Protein 7CQ0 (pdb70)

Sequence (140 aa):
PGILGTWYNQLGSVMVVTRAANGGFVGTYESAVGNAEKRYVMTGRYDSAPADGTGTAVGWTVAYRNAHRNAHSVATWSGQYVGGSQERIVTQWLLSYGTTPADQWKSTFLGHDEFTRVKPSAADVEKARQLGVTSANPPA

Radius of gyration: 15.43 Å; Cα contacts (8 Å, |Δi|>4): 301; chains: 1; bounding box: 32×38×44 Å

Nearest PDB structures (foldseek):
  7cq0-assembly1_A  TM=1.007E+00  e=2.704E-24  Streptomyces sp. H036
  7cpz-assembly1_A  TM=9.494E-01  e=1.691E-18  Streptomyces sp. H036
  8xg4-assembly2_B  TM=9.698E-01  e=9.059E-16  Streptomyces avidinii
  4cph-assembly1_D  TM=9.643E-01  e=4.773E-15  Streptomyces avidinii
  1rxk-assembly1_A-2  TM=9.545E-01  e=5.027E-15  Streptomyces avidinii

Foldseek 3Di:
DPVAAWKDFQQAKIWHWHDDDPFKTWGWIAPHPDDPQRIWIKIWGWDPDDDPPDFIWIKMKTQRDDPHDHLQKMKMWTFTWDDDPWTKTWTKMKIAHDDDPVCRVVGIDIFITMIGPDHDDPVSNVVVCVVHDGDDDRDD

Secondary structure (DSSP, 8-state):
-TT-EEEE-SSS-EEEEEEEETTEEEEEEESSSS-TTSEEEEEEEE-SSPPTTS-EEEEEEEEEE-SS-EEEEEEEEEEEEE-SSS-EEEEEEEEEE---GGGGGGSEEEEEEEEESSPPPHHHHHHHHHH---S-----

B-factor: mean 30.64, std 12.81, range [12.73, 86.81]

Structure (mmCIF, N/CA/C/O backbone):
data_7CQ0
#
_entry.id   7CQ0
#
_cell.length_a   58.442
_cell.length_b   58.442
_cell.length_c   78.492
_cell.angle_alpha   90.000
_cell.angle_beta   90.000
_cell.angle_gamma   90.000
#
_symmetry.space_group_name_H-M   'P 42 21 2'
#
loop_
_entity.id
_entity.type
_entity.pdbx_description
1 polymer 'Mature Streptoavidin-C1'
2 water water
#
loop_
_atom_site.group_PDB
_atom_site.id
_atom_site.type_symbol
_atom_site.label_atom_id
_atom_site.label_alt_id
_atom_site.label_comp_id
_atom_site.label_asym_id
_atom_site.label_entity_id
_atom_site.label_seq_id
_atom_site.pdbx_PDB_ins_code
_atom_site.Cartn_x
_atom_site.Cartn_y
_atom_site.Cartn_z
_atom_site.occupancy
_atom_site.B_iso_or_equiv
_atom_site.auth_seq_id
_atom_site.auth_comp_id
_atom_site.auth_asym_id
_atom_site.auth_atom_id
_atom_site.pdbx_PDB_model_num
ATOM 1 N N . PRO A 1 48 ? 21.31810 -3.15284 11.49651 1.000 53.97363 48 PRO A N 1
ATOM 2 C CA . PRO A 1 48 ? 21.87035 -4.38529 10.92552 1.000 50.91788 48 PRO A CA 1
ATOM 3 C C . PRO A 1 48 ? 23.07665 -4.12605 10.02792 1.000 52.21018 48 PRO A C 1
ATOM 4 O O . PRO A 1 48 ? 23.01078 -3.31496 9.10213 1.000 38.34030 48 PRO A O 1
ATOM 8 N N . GLY A 1 49 ? 24.17122 -4.83776 10.30625 1.000 47.56068 49 GLY A N 1
ATOM 9 C CA . GLY A 1 49 ? 25.44525 -4.52599 9.68803 1.000 35.47969 49 GLY A CA 1
ATOM 10 C C . GLY A 1 49 ? 25.56585 -4.90111 8.22869 1.000 31.57599 49 GLY A C 1
ATOM 11 O O . GLY A 1 49 ? 26.42931 -4.35425 7.53665 1.000 30.80935 49 GLY A O 1
ATOM 12 N N . ILE A 1 50 ? 24.72028 -5.80887 7.73457 1.000 29.78263 50 ILE A N 1
ATOM 13 C CA . ILE A 1 50 ? 24.883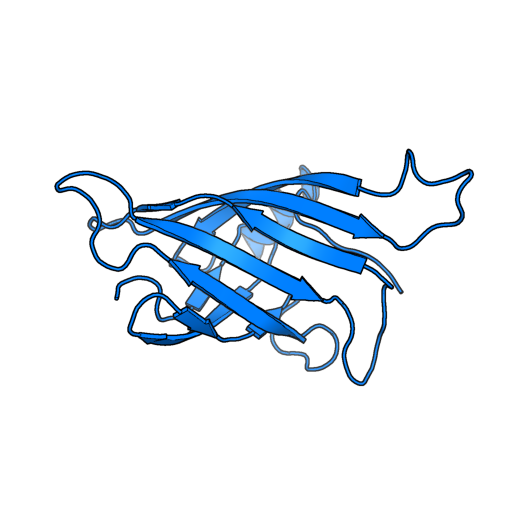60 -6.29520 6.36819 1.000 29.10609 50 ILE A CA 1
ATOM 14 C C . ILE A 1 50 ? 24.44630 -5.29224 5.31567 1.000 25.58041 50 ILE A C 1
ATOM 15 O O . ILE A 1 50 ? 24.68889 -5.52040 4.12411 1.000 18.44589 50 ILE A O 1
ATOM 20 N N . LEU A 1 51 ? 23.80067 -4.19933 5.71559 1.000 25.16505 51 LEU A N 1
ATOM 21 C CA . LEU A 1 51 ? 23.39885 -3.18082 4.75641 1.000 24.32309 51 LEU A CA 1
ATOM 22 C C . LEU A 1 51 ? 24.62122 -2.60879 4.04729 1.000 20.91083 51 LEU A C 1
ATOM 23 O O . LEU A 1 51 ? 25.71502 -2.52904 4.61564 1.000 22.67323 51 LEU A O 1
ATOM 28 N N . GLY A 1 52 ? 24.43437 -2.22182 2.79083 1.000 18.87281 52 GLY A N 1
ATOM 29 C CA . GLY A 1 52 ? 25.50711 -1.59787 2.04532 1.000 25.31475 52 GLY A CA 1
ATOM 30 C C . GLY A 1 52 ? 26.01330 -2.42116 0.88003 1.000 24.99468 52 GLY A C 1
ATOM 31 O O . GLY A 1 52 ? 25.33040 -3.33513 0.41176 1.000 26.29484 52 GLY A O 1
ATOM 32 N N . THR A 1 53 ? 27.21717 -2.10259 0.40986 1.000 26.48581 53 THR A N 1
ATOM 33 C CA . THR A 1 53 ? 27.79774 -2.70447 -0.78210 1.000 28.42019 53 THR A CA 1
ATOM 34 C C . THR A 1 53 ? 28.96512 -3.60953 -0.40733 1.000 24.86877 53 THR A C 1
ATOM 35 O O . THR A 1 53 ? 29.78758 -3.26036 0.44483 1.000 24.06420 53 THR A O 1
ATOM 39 N N . TRP A 1 54 ? 29.03047 -4.77367 -1.05470 1.000 27.07328 54 TRP A N 1
ATOM 40 C CA . TRP A 1 54 ? 30.03399 -5.78939 -0.77765 1.000 25.38577 54 TRP A CA 1
ATOM 41 C C . TRP A 1 54 ? 30.70642 -6.21658 -2.07493 1.000 27.74427 54 TRP A C 1
ATOM 42 O O . TRP A 1 54 ? 30.03976 -6.39249 -3.09978 1.000 24.68376 54 TRP A O 1
ATOM 53 N N . TYR A 1 55 ? 32.02432 -6.40016 -2.02185 1.000 18.04096 55 TYR A N 1
ATOM 54 C CA . TYR A 1 55 ? 32.81390 -6.79747 -3.17888 1.000 24.84592 55 TYR A CA 1
ATOM 55 C C . TYR A 1 55 ? 33.55939 -8.09571 -2.88988 1.000 26.42545 55 TYR A C 1
ATOM 56 O O . TYR A 1 55 ? 33.96423 -8.35574 -1.75226 1.000 20.27556 55 TYR A O 1
ATOM 65 N N . ASN A 1 56 ? 33.73819 -8.91429 -3.92906 1.000 25.22450 56 ASN A N 1
ATOM 66 C CA . ASN A 1 56 ? 34.66564 -10.03343 -3.86117 1.000 32.17899 56 ASN A CA 1
ATOM 67 C C . ASN A 1 56 ? 35.95999 -9.64400 -4.58166 1.000 31.07007 56 ASN A C 1
ATOM 68 O O . ASN A 1 56 ? 36.16828 -8.48208 -4.94671 1.000 31.57351 56 ASN A O 1
ATOM 73 N N . GLN A 1 57 ? 36.85160 -10.61185 -4.77074 1.000 31.57790 57 GLN A N 1
ATOM 74 C CA . GLN A 1 57 ? 38.15457 -10.36270 -5.37279 1.000 29.99773 57 GLN A CA 1
ATOM 75 C C . GLN A 1 57 ? 38.15779 -10.54453 -6.88556 1.000 34.02972 57 GLN A C 1
ATOM 76 O O . GLN A 1 57 ? 39.18637 -10.28866 -7.52193 1.000 32.02776 57 GLN A O 1
ATOM 82 N N . LEU A 1 58 ? 37.03983 -10.97250 -7.47360 1.000 24.93093 58 LEU A N 1
ATOM 83 C CA . LEU A 1 58 ? 36.96465 -11.26559 -8.89850 1.000 29.85049 58 LEU A CA 1
ATOM 84 C C . LEU A 1 58 ? 36.11996 -10.27037 -9.68094 1.000 27.80086 58 LEU A C 1
ATOM 85 O O . LEU A 1 58 ? 35.96914 -10.43126 -10.89664 1.000 33.35666 58 LEU A O 1
ATOM 90 N N . GLY A 1 59 ? 35.56566 -9.25451 -9.02966 1.000 19.72808 59 GLY A N 1
ATOM 91 C CA . GLY A 1 59 ? 34.79131 -8.24055 -9.71443 1.000 26.95090 59 GLY A CA 1
ATOM 92 C C . GLY A 1 59 ? 33.28441 -8.30211 -9.54016 1.000 26.84763 59 GLY A C 1
ATOM 93 O O . GLY A 1 59 ? 32.57549 -7.55707 -10.22698 1.000 27.09958 59 GLY A O 1
ATOM 94 N N . SER A 1 60 ? 32.76822 -9.16040 -8.66253 1.000 24.12023 60 SER A N 1
ATOM 95 C CA . SER A 1 60 ? 31.33592 -9.21624 -8.40245 1.000 27.09060 60 SER A CA 1
ATOM 96 C C . SER A 1 60 ? 30.96807 -8.26108 -7.27317 1.000 26.17364 60 SER A C 1
ATOM 97 O O . SER A 1 60 ? 31.77691 -7.97169 -6.38730 1.000 23.34760 60 SER A O 1
ATOM 100 N N . VAL A 1 61 ? 29.73230 -7.76728 -7.31683 1.000 29.00189 61 VAL A N 1
ATOM 101 C CA . VAL A 1 61 ? 29.25086 -6.74432 -6.39471 1.000 27.95773 61 VAL A CA 1
ATOM 102 C C .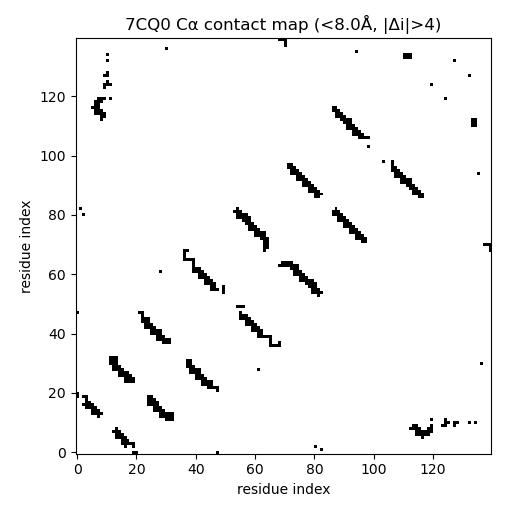 VAL A 1 61 ? 27.86959 -7.14610 -5.89874 1.000 20.86637 61 VAL A C 1
ATOM 103 O O . VAL A 1 61 ? 26.96837 -7.40050 -6.70483 1.000 22.89566 61 VAL A O 1
ATOM 107 N N . MET A 1 62 ? 27.70167 -7.20458 -4.57898 1.000 21.50230 62 MET A N 1
ATOM 108 C CA . MET A 1 62 ? 26.39716 -7.42043 -3.96614 1.000 22.10823 62 MET A CA 1
ATOM 109 C C . MET A 1 62 ? 25.97658 -6.16082 -3.22076 1.000 26.21810 62 MET A C 1
ATOM 110 O O . MET A 1 62 ? 26.74746 -5.62257 -2.41887 1.000 20.60868 62 MET A O 1
ATOM 115 N N . VAL A 1 63 ? 24.75426 -5.70215 -3.48205 1.000 27.38294 63 VAL A N 1
ATOM 116 C CA . VAL A 1 63 ? 24.19056 -4.51135 -2.85369 1.000 26.31024 63 VAL A CA 1
ATOM 117 C C . VAL A 1 63 ? 22.97256 -4.93081 -2.03958 1.000 20.12662 63 VAL A C 1
ATOM 118 O O . VAL A 1 63 ? 22.00912 -5.47820 -2.59064 1.000 20.33044 63 VAL A O 1
ATOM 122 N N . VAL A 1 64 ? 23.01833 -4.67805 -0.73487 1.000 21.16206 64 VAL A N 1
ATOM 123 C CA . VAL A 1 64 ? 21.89132 -4.90593 0.16399 1.000 24.42683 64 VAL A CA 1
ATOM 124 C C . VAL A 1 64 ? 21.18818 -3.56552 0.36380 1.000 22.76789 64 VAL A C 1
ATOM 125 O O . VAL A 1 64 ? 21.75297 -2.64426 0.96352 1.000 22.57200 64 VAL A O 1
ATOM 129 N N . THR A 1 65 ? 19.95312 -3.45354 -0.14256 1.000 19.65897 65 THR A N 1
ATOM 130 C CA . THR A 1 65 ? 19.18992 -2.20707 -0.10420 1.000 25.80686 65 THR A CA 1
ATOM 131 C C . THR A 1 65 ? 18.30043 -2.07885 1.12709 1.000 28.41571 65 THR A C 1
ATOM 132 O O . THR A 1 65 ? 17.96278 -0.95639 1.52091 1.000 27.85580 65 THR A O 1
ATOM 136 N N . ARG A 1 66 ? 17.90326 -3.194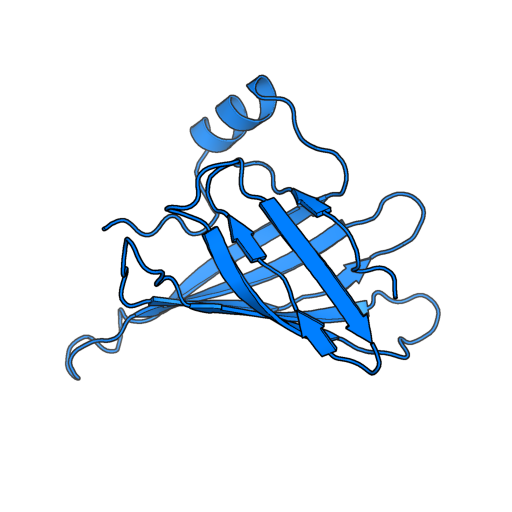44 1.73629 1.000 22.67410 66 ARG A N 1
ATOM 137 C CA . ARG A 1 66 ? 16.98602 -3.17581 2.86831 1.000 26.69897 66 ARG A CA 1
ATOM 138 C C . ARG A 1 66 ? 17.24260 -4.39092 3.74749 1.000 29.24131 66 ARG A C 1
ATOM 139 O O . ARG A 1 66 ? 17.45609 -5.49408 3.23755 1.000 25.40568 66 ARG A O 1
ATOM 147 N N . ALA A 1 67 ? 17.20569 -4.18598 5.06464 1.000 27.59835 67 ALA A N 1
ATOM 148 C CA . ALA A 1 67 ? 17.42325 -5.27566 6.01730 1.000 24.69562 67 ALA A CA 1
ATOM 149 C C . ALA A 1 67 ? 16.70725 -4.94772 7.31710 1.000 32.04955 67 ALA A C 1
ATOM 150 O O . ALA A 1 67 ? 16.98333 -3.90725 7.92317 1.000 31.78838 67 ALA A O 1
ATOM 152 N N . ALA A 1 68 ? 15.80975 -5.83338 7.75426 1.000 21.60059 68 ALA A N 1
ATOM 153 C CA . ALA A 1 68 ? 15.03682 -5.59767 8.96678 1.000 22.31478 68 ALA A CA 1
ATOM 154 C C . ALA A 1 68 ? 14.33120 -6.87851 9.38725 1.000 28.21075 68 ALA A C 1
ATOM 155 O O . ALA A 1 68 ? 13.81296 -7.61490 8.54239 1.000 29.09769 68 ALA A O 1
ATOM 157 N N . ASN A 1 69 ? 14.31242 -7.12669 10.69936 1.000 27.30215 69 ASN A N 1
ATOM 158 C CA . ASN A 1 69 ? 13.57247 -8.24060 11.30367 1.000 31.16372 69 ASN A CA 1
ATOM 159 C C . ASN A 1 69 ? 13.98896 -9.59805 10.73594 1.000 25.32632 69 ASN A C 1
ATOM 160 O O . ASN A 1 69 ? 13.17162 -10.51421 10.63322 1.000 25.10476 69 ASN A O 1
ATOM 165 N N . GLY A 1 70 ? 15.26051 -9.74214 10.36621 1.000 29.47758 70 GLY A N 1
ATOM 166 C CA . GLY A 1 70 ? 15.78614 -11.01187 9.91323 1.000 19.23646 70 GLY A CA 1
ATOM 167 C C . GLY A 1 70 ? 15.73028 -11.25113 8.42157 1.000 24.05178 70 GLY A C 1
ATOM 168 O O . GLY A 1 70 ? 16.14382 -12.32399 7.97047 1.000 25.64719 70 GLY A O 1
ATOM 169 N N . GLY A 1 71 ? 15.24076 -10.30070 7.64025 1.000 20.73350 71 GLY A N 1
ATOM 170 C CA . GLY A 1 71 ? 15.20080 -10.45135 6.19876 1.000 20.22728 71 GLY A CA 1
ATOM 171 C C . GLY A 1 71 ? 15.92942 -9.31939 5.52350 1.000 26.95647 71 GLY A C 1
ATOM 172 O O . GLY A 1 71 ? 16.03059 -8.20910 6.04952 1.000 21.95597 71 GLY A O 1
ATOM 173 N N . PHE A 1 72 ? 16.46157 -9.60813 4.33564 1.000 20.46738 72 PHE A N 1
ATOM 174 C CA . PHE A 1 72 ? 17.08632 -8.55788 3.55052 1.000 23.46744 72 PHE A CA 1
ATOM 175 C C . PHE A 1 72 ? 16.90897 -8.84530 2.06771 1.000 22.87147 72 PHE A C 1
ATOM 176 O O . PHE A 1 72 ? 16.57228 -9.96095 1.66001 1.000 19.64410 72 PHE A O 1
ATOM 184 N N . VAL A 1 73 ? 17.11730 -7.79870 1.26875 1.000 19.35846 73 VAL A N 1
ATOM 185 C CA . VAL A 1 73 ? 16.84776 -7.80741 -0.16209 1.000 23.86256 73 VAL A CA 1
ATOM 186 C C . VAL A 1 73 ? 17.87919 -6.91336 -0.84208 1.000 22.37073 73 VAL A C 1
ATOM 187 O O . VAL A 1 73 ? 18.47277 -6.02778 -0.22169 1.000 19.15481 73 VAL A O 1
ATOM 191 N N . GLY A 1 74 ? 18.08962 -7.15474 -2.13344 1.000 21.66013 74 GLY A N 1
ATOM 192 C CA . GLY A 1 74 ? 18.99854 -6.31846 -2.90297 1.000 18.71488 74 GLY A CA 1
ATOM 193 C C . GLY A 1 74 ? 19.22896 -6.87224 -4.29437 1.000 23.18212 74 GLY A C 1
ATOM 194 O O . GLY A 1 74 ? 18.32427 -7.45017 -4.90685 1.000 17.69091 74 GLY A O 1
ATOM 195 N N . THR A 1 75 ? 20.45508 -6.68292 -4.78657 1.000 21.93131 75 THR A N 1
ATOM 196 C CA . THR A 1 75 ? 20.85912 -7.14324 -6.10954 1.000 24.42180 75 THR A CA 1
ATOM 197 C C . THR A 1 75 ? 22.22064 -7.82653 -6.03470 1.000 28.37845 75 THR A C 1
ATOM 198 O O . THR A 1 75 ? 22.96098 -7.69487 -5.05352 1.000 22.94931 75 THR A O 1
ATOM 202 N N . TYR A 1 76 ? 22.54777 -8.55448 -7.10537 1.000 24.61332 76 TYR A N 1
ATOM 203 C CA . TYR A 1 76 ? 23.83399 -9.23611 -7.24389 1.000 24.50880 76 TYR A CA 1
ATOM 204 C C . TYR A 1 76 ? 24.28729 -9.12968 -8.69261 1.000 26.64439 76 TYR A C 1
ATOM 205 O O . TYR A 1 76 ? 23.56517 -9.55834 -9.59895 1.000 27.26599 76 TYR A O 1
ATOM 214 N N . GLU A 1 77 ? 25.47557 -8.55877 -8.90785 1.000 23.70766 77 GLU A N 1
ATOM 215 C CA . GLU A 1 77 ? 26.05348 -8.38342 -10.23689 1.000 31.35221 77 GLU A CA 1
ATOM 216 C C . GLU A 1 77 ? 27.37004 -9.14674 -10.31998 1.000 32.06494 77 GLU A C 1
ATOM 217 O O . GLU A 1 77 ? 28.27905 -8.92163 -9.51318 1.000 35.83079 77 GLU A O 1
ATOM 223 N N . SER A 1 78 ? 27.46706 -10.05528 -11.29084 1.000 39.28832 78 SER A N 1
ATOM 224 C CA . SER A 1 78 ? 28.73867 -10.71680 -11.55827 1.000 41.99017 78 SER A CA 1
ATOM 225 C C . SER A 1 78 ? 29.69931 -9.79908 -12.30281 1.000 53.79750 78 SER A C 1
ATOM 226 O O . SER A 1 78 ? 30.91778 -10.01848 -12.26821 1.000 58.00409 78 SER A O 1
ATOM 229 N N . ALA A 1 79 ? 29.16991 -8.78437 -12.98570 1.000 53.91119 79 ALA A N 1
ATOM 230 C CA . ALA A 1 79 ? 29.94137 -7.73005 -13.60334 1.000 58.80870 79 ALA A CA 1
ATOM 231 C C . ALA A 1 79 ? 29.76604 -6.46473 -12.76741 1.000 64.48894 79 ALA A C 1
ATOM 232 O O . ALA A 1 79 ? 29.45020 -6.52889 -11.56921 1.000 70.36874 79 ALA A O 1
ATOM 234 N N . VAL A 1 80 ? 29.97885 -5.31585 -13.39084 1.000 69.66426 80 VAL A N 1
ATOM 235 C CA . VAL A 1 80 ? 29.87360 -4.03679 -12.70632 1.000 68.77428 80 VAL A CA 1
ATOM 236 C C . VAL A 1 80 ? 29.15241 -3.06438 -13.62535 1.000 67.56943 80 VAL A C 1
ATOM 237 O O . VAL A 1 80 ? 29.62032 -2.79406 -14.73671 1.000 67.12184 80 VAL A O 1
ATOM 241 N N . GLY A 1 81 ? 28.03648 -2.51534 -13.14868 1.000 63.85247 81 GLY A N 1
ATOM 242 C CA . GLY A 1 81 ? 27.36776 -1.42012 -13.82467 1.000 60.53218 81 GLY A CA 1
ATOM 243 C C . GLY A 1 81 ? 26.82003 -1.72591 -15.20511 1.000 61.78758 81 GLY A C 1
ATOM 244 O O . GLY A 1 81 ? 27.00674 -0.94127 -16.13891 1.000 63.34702 81 GLY A O 1
ATOM 245 N N . ASN A 1 82 ? 26.13369 -2.85805 -15.34540 1.000 66.14873 82 ASN A N 1
ATOM 246 C CA . ASN A 1 82 ? 25.51373 -3.24178 -16.61319 1.000 67.29782 82 ASN A CA 1
ATOM 247 C C . ASN A 1 82 ? 24.27750 -4.06160 -16.27936 1.000 49.13516 82 ASN A C 1
ATOM 248 O O . ASN A 1 82 ? 24.37528 -5.09201 -15.61399 1.000 42.21961 82 ASN A O 1
ATOM 253 N N . ALA A 1 83 ? 23.12258 -3.58997 -16.74153 1.000 38.78192 83 ALA A N 1
ATOM 254 C CA . ALA A 1 83 ? 21.81827 -4.10842 -16.34675 1.000 49.11251 83 ALA A CA 1
ATOM 255 C C . ALA A 1 83 ? 21.54657 -5.50678 -16.89213 1.000 57.64078 83 ALA A C 1
ATOM 256 O O . ALA A 1 83 ? 20.46161 -6.05604 -16.67562 1.000 57.45726 83 ALA A O 1
ATOM 258 N N . GLU A 1 84 ? 22.50815 -6.09111 -17.61142 1.000 48.79053 84 GLU A N 1
ATOM 259 C CA . GLU A 1 84 ? 22.32065 -7.40350 -18.21751 1.000 51.18028 84 GLU A CA 1
ATOM 260 C C . GLU A 1 84 ? 22.87627 -8.54468 -17.37543 1.000 50.33962 84 GLU A C 1
ATOM 261 O O . GLU A 1 84 ? 22.47869 -9.69554 -17.58698 1.000 36.58698 84 GLU A O 1
ATOM 267 N N . LYS A 1 85 ? 23.76996 -8.26407 -16.42709 1.000 41.47814 85 LYS A N 1
ATOM 268 C CA . LYS A 1 85 ? 24.21076 -9.25794 -15.45569 1.000 38.04175 85 LYS A CA 1
ATOM 269 C C . LYS A 1 85 ? 23.97546 -8.78343 -14.02467 1.000 27.93803 85 LYS A C 1
ATOM 270 O O . LYS A 1 85 ? 24.77993 -9.04329 -13.12784 1.000 31.68333 85 LYS A O 1
ATOM 276 N N . ARG A 1 86 ? 22.86692 -8.08007 -13.79621 1.000 31.22037 86 ARG A N 1
ATOM 277 C CA . ARG A 1 86 ? 22.34429 -7.83965 -12.45732 1.000 31.17695 86 ARG A CA 1
ATOM 278 C C . ARG A 1 86 ? 21.10268 -8.69589 -12.23627 1.000 27.26394 86 ARG A C 1
ATOM 279 O O . ARG A 1 86 ? 20.30916 -8.90209 -13.16059 1.000 22.52407 86 ARG A O 1
ATOM 287 N N . TYR A 1 87 ? 20.93772 -9.18862 -11.00678 1.000 24.69947 87 TYR A N 1
ATOM 288 C CA . TYR A 1 87 ? 19.87749 -10.12782 -10.66579 1.000 18.73864 87 TYR A CA 1
ATOM 289 C C . TYR A 1 87 ? 19.33649 -9.80398 -9.28099 1.000 18.36918 87 TYR A C 1
ATOM 290 O O . TYR A 1 87 ? 20.02575 -9.20996 -8.44858 1.000 26.14714 87 TYR A O 1
ATOM 299 N N . VAL A 1 88 ? 18.09972 -10.23439 -9.03263 1.000 17.41222 88 VAL A N 1
ATOM 300 C CA . VAL A 1 88 ? 17.43411 -9.99089 -7.75469 1.000 25.74883 88 VAL A CA 1
ATOM 301 C C . VAL A 1 88 ? 18.01614 -10.91967 -6.69575 1.000 23.30568 88 VAL A C 1
ATOM 302 O O . VAL A 1 88 ? 18.31271 -12.08822 -6.96667 1.000 21.19681 88 VAL A O 1
ATOM 306 N N . MET A 1 89 ? 18.17462 -10.40433 -5.47804 1.000 21.97698 89 MET A N 1
ATOM 307 C CA . MET A 1 8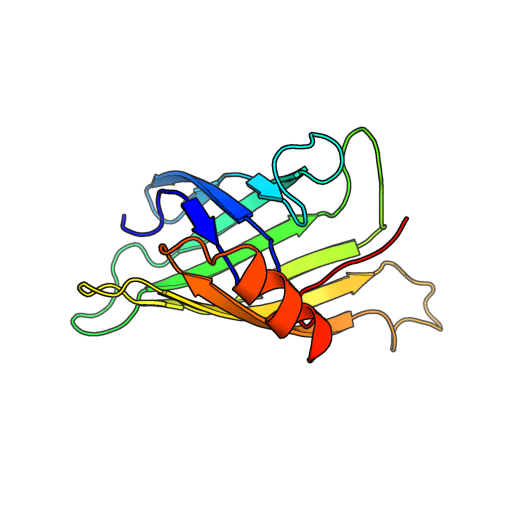9 ? 18.69083 -11.17338 -4.35653 1.000 20.62059 89 MET A CA 1
ATOM 308 C C . MET A 1 89 ? 17.72234 -11.09623 -3.18231 1.000 22.17963 89 MET A C 1
ATOM 309 O O . MET A 1 89 ? 17.12657 -10.04358 -2.92878 1.000 22.27143 89 MET A O 1
ATOM 314 N N . THR A 1 90 ? 17.58409 -12.20735 -2.45406 1.000 14.50982 90 THR A N 1
ATOM 315 C CA . THR A 1 90 ? 16.79603 -12.23697 -1.22746 1.000 19.06574 90 THR A CA 1
ATOM 316 C C . THR A 1 90 ? 17.45940 -13.18028 -0.22904 1.000 19.09863 90 THR A C 1
ATOM 317 O O . THR A 1 90 ? 18.06937 -14.17867 -0.61754 1.000 20.97540 90 THR A O 1
ATOM 321 N N . GLY A 1 91 ? 17.33728 -12.86275 1.05676 1.000 19.39198 91 GLY A N 1
ATOM 322 C CA . GLY A 1 91 ? 18.00354 -13.67196 2.06147 1.000 17.67643 91 GLY A CA 1
ATOM 323 C C . GLY A 1 91 ? 17.44790 -13.46120 3.45530 1.000 21.16576 91 GLY A C 1
ATOM 324 O O . GLY A 1 91 ? 16.48550 -12.71644 3.65893 1.000 18.76720 91 GLY A O 1
ATOM 325 N N . ARG A 1 92 ? 18.07617 -14.15089 4.41735 1.000 22.30156 92 ARG A N 1
ATOM 326 C CA . ARG A 1 92 ? 17.73168 -14.07375 5.83564 1.000 23.48959 92 ARG A CA 1
ATOM 327 C C . ARG A 1 92 ? 19.01200 -13.99307 6.65975 1.000 22.38137 92 ARG A C 1
ATOM 328 O O . ARG A 1 92 ? 20.08456 -14.41337 6.21564 1.000 20.98698 92 ARG A O 1
ATOM 336 N N . TYR A 1 93 ? 18.88813 -13.46943 7.88201 1.000 17.80411 93 TYR A N 1
ATOM 337 C CA . TYR A 1 93 ? 20.03340 -13.33831 8.77857 1.000 25.35714 93 TYR A CA 1
ATOM 338 C C . TYR A 1 93 ? 19.56792 -13.46741 10.22436 1.000 24.54845 93 TYR A C 1
ATOM 339 O O . TYR A 1 93 ? 18.38026 -13.33359 10.52813 1.000 19.77191 93 TYR A O 1
ATOM 348 N N . ASP A 1 94 ? 20.52370 -13.73068 11.12013 1.000 21.83052 94 ASP A N 1
ATOM 349 C CA . ASP A 1 94 ? 20.24672 -13.79208 12.55567 1.000 25.17217 94 ASP A CA 1
ATOM 350 C C . ASP A 1 94 ? 20.15263 -12.36755 13.09607 1.000 24.56280 94 ASP A C 1
ATOM 351 O O . ASP A 1 94 ? 21.15199 -11.64261 13.12592 1.000 20.10618 94 ASP A O 1
ATOM 356 N N . SER A 1 95 ? 18.95464 -11.96829 13.53576 1.000 19.40728 95 SER A N 1
ATOM 357 C CA . SER A 1 95 ? 18.72495 -10.60626 14.00491 1.000 28.18266 95 SER A CA 1
ATOM 358 C C . SER A 1 95 ? 19.14070 -10.38745 15.45603 1.000 31.73374 95 SER A C 1
ATOM 359 O O . SER A 1 95 ? 18.93391 -9.28571 15.97737 1.000 33.37301 95 SER A O 1
ATOM 362 N N . ALA A 1 96 ? 19.72731 -11.38769 16.11800 1.000 30.02607 96 ALA A N 1
ATOM 363 C CA . ALA A 1 96 ? 20.16911 -11.25223 17.50918 1.000 29.40062 96 ALA A CA 1
ATOM 364 C C . ALA A 1 96 ? 21.30638 -12.22852 17.77813 1.000 24.24433 96 ALA A C 1
ATOM 365 O O . ALA A 1 96 ? 21.15991 -13.19488 18.53915 1.000 26.84804 96 ALA A O 1
ATOM 367 N N . PRO A 1 97 ? 22.47920 -11.98824 17.19269 1.000 25.61634 97 PRO A N 1
ATOM 368 C CA . PRO A 1 97 ? 23.58368 -12.94348 17.32233 1.000 26.93189 97 PRO A CA 1
ATOM 369 C C . PRO A 1 97 ? 24.16162 -12.98311 18.72875 1.000 28.33777 97 PRO A C 1
ATOM 370 O O . PRO A 1 97 ? 24.13100 -11.99812 19.46993 1.000 29.58592 97 PRO A O 1
ATOM 374 N N . ALA A 1 98 ? 24.71211 -14.14539 19.07910 1.000 22.18170 98 ALA A N 1
ATOM 375 C CA . ALA A 1 98 ? 25.36095 -14.31927 20.37109 1.000 30.16243 98 ALA A CA 1
ATOM 376 C C . ALA A 1 98 ? 26.55308 -13.37835 20.50442 1.000 31.12244 98 ALA A C 1
ATOM 377 O O . ALA A 1 98 ? 27.26288 -13.09097 19.53629 1.000 28.14999 98 ALA A O 1
ATOM 379 N N . ASP A 1 99 ? 26.76750 -12.89760 21.72452 1.000 36.27773 99 ASP A N 1
ATOM 380 C CA . ASP A 1 99 ? 27.79964 -11.90050 21.96795 1.000 34.16730 99 ASP A CA 1
ATOM 381 C C . ASP A 1 99 ? 29.17729 -12.46029 21.62899 1.000 32.96682 99 ASP A C 1
ATOM 382 O O . ASP A 1 99 ? 29.54305 -13.55571 22.06326 1.000 33.84698 99 ASP A O 1
ATOM 387 N N . GLY A 1 100 ? 29.93225 -11.71139 20.83016 1.000 33.02026 100 GLY A N 1
ATOM 388 C CA . GLY A 1 100 ? 31.26119 -12.12182 20.43391 1.000 34.42442 100 GLY A CA 1
ATOM 389 C C . GLY A 1 100 ? 31.33449 -13.07300 19.26145 1.000 34.34388 100 GLY A C 1
ATOM 390 O O . GLY A 1 100 ? 32.42398 -13.57893 18.97028 1.000 31.54073 100 GLY A O 1
ATOM 391 N N . THR A 1 101 ? 30.22223 -13.33593 18.57784 1.000 27.11026 101 THR A N 1
ATOM 392 C CA . THR A 1 101 ? 30.21728 -14.21723 17.42015 1.000 34.65850 101 THR A CA 1
ATOM 393 C C . THR A 1 101 ? 29.79155 -13.44432 16.17727 1.000 35.80510 101 THR A C 1
ATOM 394 O O . THR A 1 101 ? 29.25126 -12.33522 16.26079 1.000 21.76923 101 THR A O 1
ATOM 398 N N . GLY A 1 102 ? 30.04916 -14.04623 15.01598 1.000 29.13417 102 GLY A N 1
ATOM 399 C CA . GLY A 1 102 ? 29.55815 -13.49995 13.76879 1.000 24.60783 102 GLY A CA 1
ATOM 400 C C . GLY A 1 102 ? 28.06256 -13.71867 13.60655 1.000 24.61254 102 GLY A C 1
ATOM 401 O O . GLY A 1 102 ? 27.41796 -14.45670 14.35352 1.000 22.15800 102 GLY A O 1
ATOM 402 N N . THR A 1 103 ? 27.50367 -13.05483 12.59408 1.000 17.86583 103 THR A N 1
ATOM 403 C CA . THR A 1 103 ? 26.06923 -13.07711 12.32121 1.000 23.26793 103 THR A CA 1
ATOM 404 C C . THR A 1 103 ? 25.80080 -14.04643 11.17613 1.000 25.52808 103 THR A C 1
ATOM 405 O O . THR A 1 103 ? 26.21598 -13.79741 10.03877 1.000 24.81295 103 THR A O 1
ATOM 409 N N . ALA A 1 104 ? 25.10634 -15.14614 11.47593 1.000 18.03878 104 ALA A N 1
ATOM 410 C CA . ALA A 1 104 ? 24.81427 -16.14809 10.45972 1.000 16.43341 104 ALA A CA 1
ATOM 411 C C . ALA A 1 104 ? 23.91129 -15.56470 9.37765 1.000 21.62597 104 ALA A C 1
ATOM 412 O O . ALA A 1 104 ? 22.93964 -14.86238 9.67030 1.000 20.39711 104 ALA A O 1
ATOM 414 N N . VAL A 1 105 ? 24.23823 -15.85364 8.11311 1.000 16.05158 105 VAL A N 1
ATOM 415 C CA . VAL A 1 105 ? 23.52655 -15.28195 6.97379 1.000 16.11701 105 VAL A CA 1
ATOM 416 C C . VAL A 1 105 ? 23.30983 -16.33391 5.89236 1.000 18.93234 105 VAL A C 1
ATOM 417 O O . VAL A 1 105 ? 23.98108 -17.36550 5.84681 1.000 18.26297 105 VAL A O 1
ATOM 421 N N . GLY A 1 106 ? 22.37943 -16.02797 4.98867 1.000 22.51208 106 GLY A N 1
ATOM 422 C CA . GLY A 1 106 ? 22.15156 -16.82559 3.79636 1.000 20.25723 106 GLY A CA 1
ATOM 423 C C . GLY A 1 106 ? 21.31261 -16.05049 2.81253 1.000 20.85833 106 GLY A C 1
ATOM 424 O O . GLY A 1 106 ? 20.49169 -15.21038 3.20014 1.000 15.48737 106 GLY A O 1
ATOM 425 N N . TRP A 1 107 ? 21.51662 -16.31907 1.52102 1.000 14.50801 107 TRP A N 1
ATOM 426 C CA . TRP A 1 107 ? 20.75685 -15.63550 0.48153 1.000 15.29036 107 TRP A CA 1
ATOM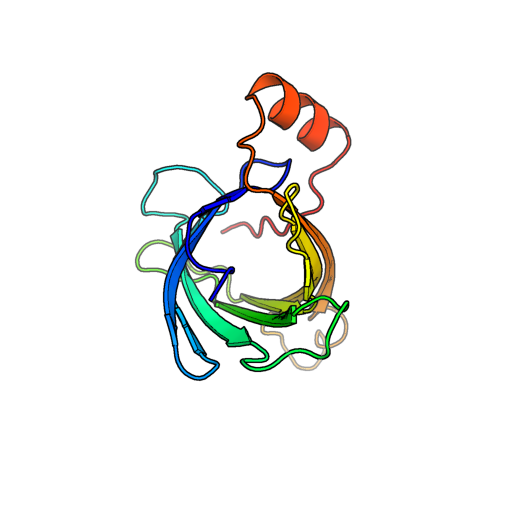 427 C C . TRP A 1 107 ? 20.79318 -16.44085 -0.81600 1.000 24.10497 107 TRP A C 1
ATOM 428 O O . TRP A 1 107 ? 21.60706 -17.35420 -0.99307 1.000 17.34811 107 TRP A O 1
ATOM 439 N N . THR A 1 108 ? 19.88438 -16.08307 -1.73005 1.000 13.29755 108 THR A N 1
ATOM 440 C CA . THR A 1 108 ? 19.64356 -16.80933 -2.97066 1.000 17.96312 108 THR A CA 1
ATOM 441 C C . THR A 1 108 ? 19.58197 -15.83485 -4.13755 1.000 18.07787 108 THR A C 1
ATOM 442 O O . THR A 1 108 ? 19.08427 -14.71425 -3.99199 1.000 17.23581 108 THR A O 1
ATOM 446 N N . VAL A 1 109 ? 20.04636 -16.28138 -5.30518 1.000 16.92750 109 VAL A N 1
ATOM 447 C CA . VAL A 1 109 ? 20.00484 -15.48791 -6.52959 1.000 15.76922 109 VAL A CA 1
ATOM 448 C C . VAL A 1 109 ? 19.64631 -16.42103 -7.67957 1.000 22.63259 109 VAL A C 1
ATOM 449 O O . VAL A 1 109 ? 20.35833 -17.40017 -7.93116 1.000 19.38900 109 VAL A O 1
ATOM 453 N N . ALA A 1 110 ? 18.53933 -16.13775 -8.36595 1.000 18.50768 110 ALA A N 1
ATOM 454 C CA . ALA A 1 110 ? 18.21187 -16.83571 -9.60386 1.000 19.06308 110 ALA A CA 1
ATOM 455 C C . ALA A 1 110 ? 18.86031 -16.09993 -10.76955 1.000 23.39508 110 ALA A C 1
ATOM 456 O O . ALA A 1 110 ? 18.67689 -14.88686 -10.92406 1.000 21.79798 110 ALA A O 1
ATOM 458 N N . TYR A 1 111 ? 19.62947 -16.83197 -11.57866 1.000 18.02246 111 TYR A N 1
ATOM 459 C CA . TYR A 1 111 ? 20.39242 -16.23133 -12.67389 1.000 26.91584 111 TYR A CA 1
ATOM 460 C C . TYR A 1 111 ? 19.52872 -16.10261 -13.93094 1.000 24.48374 111 TYR A C 1
ATOM 461 O O . TYR A 1 111 ? 19.80308 -16.67519 -14.98520 1.000 19.39857 111 TYR A O 1
ATOM 470 N N . ARG A 1 112 ? 18.46346 -15.32030 -13.79142 1.000 19.16673 112 ARG A N 1
ATOM 471 C CA . ARG A 1 112 ? 17.63115 -14.92957 -14.91703 1.000 21.40233 112 ARG A CA 1
ATOM 472 C C . ARG A 1 112 ? 17.18425 -13.49219 -14.70627 1.000 20.16161 112 ARG A C 1
ATOM 473 O O . ARG A 1 112 ? 16.77921 -13.12492 -13.59932 1.000 24.02865 112 ARG A O 1
ATOM 481 N N . ASN A 1 113 ? 17.27052 -12.68684 -15.76148 1.000 27.05727 113 ASN A N 1
ATOM 482 C CA . ASN A 1 113 ? 16.68959 -11.34909 -15.77445 1.000 26.36987 113 ASN A CA 1
ATOM 483 C C . ASN A 1 113 ? 16.02215 -11.15456 -17.13154 1.000 29.98611 113 ASN A C 1
ATOM 484 O O . ASN A 1 113 ? 15.84215 -12.10895 -17.89528 1.000 23.66246 113 ASN A O 1
ATOM 489 N N . ALA A 1 114 ? 15.66064 -9.90577 -17.43871 1.000 28.52353 114 ALA A N 1
ATOM 490 C CA . ALA A 1 114 ? 14.96634 -9.60544 -18.68544 1.000 32.90022 114 ALA A CA 1
ATOM 491 C C . ALA A 1 114 ? 15.82052 -9.86263 -19.91768 1.000 24.73029 114 ALA A C 1
ATOM 492 O O . ALA A 1 114 ? 15.28237 -9.88266 -21.02959 1.000 28.08375 114 ALA A O 1
ATOM 494 N N . HIS A 1 115 ? 17.12443 -10.06473 -19.75490 1.000 26.13689 115 HIS A N 1
ATOM 495 C CA . HIS A 1 115 ? 18.02500 -10.17966 -20.88987 1.000 25.90251 115 HIS A CA 1
ATOM 496 C C . HIS A 1 115 ? 18.68781 -11.54154 -21.02852 1.000 33.30828 115 HIS A C 1
ATOM 497 O O . HIS A 1 115 ? 19.09850 -11.89133 -22.13743 1.000 24.55516 115 HIS A O 1
ATOM 504 N N . ARG A 1 116 ? 18.82038 -12.31256 -19.94641 1.000 32.27240 116 ARG A N 1
ATOM 505 C CA . ARG A 1 116 ? 19.49935 -13.60382 -19.99672 1.000 35.32751 116 ARG A CA 1
ATOM 506 C C . ARG A 1 116 ? 18.81654 -14.58713 -19.05082 1.000 25.51884 116 ARG A C 1
ATOM 507 O O . ARG A 1 116 ? 18.12199 -14.19779 -18.10875 1.000 22.38667 116 ARG A O 1
ATOM 515 N N . ASN A 1 117 ? 19.02727 -15.87876 -19.31184 1.000 27.20054 117 ASN A N 1
ATOM 516 C CA . ASN A 1 117 ? 18.58769 -16.93518 -18.39786 1.000 27.09217 117 ASN A CA 1
ATOM 517 C C . ASN A 1 117 ? 19.58922 -18.07933 -18.48748 1.000 31.87396 117 ASN A C 1
ATOM 518 O O . ASN A 1 117 ? 19.69578 -18.72748 -19.53347 1.000 22.86608 117 ASN A O 1
ATOM 523 N N . ALA A 1 118 ? 20.32158 -18.31683 -17.39736 1.000 23.34535 118 ALA A N 1
ATOM 524 C CA . ALA A 1 118 ? 21.28596 -19.40571 -17.30433 1.000 25.59506 118 ALA A CA 1
ATOM 525 C C . ALA A 1 118 ? 20.66556 -20.70296 -16.80041 1.000 28.09822 118 ALA A C 1
ATOM 526 O O . ALA A 1 118 ? 21.36301 -21.72324 -16.73662 1.000 26.13406 118 ALA A O 1
ATOM 528 N N . HIS A 1 1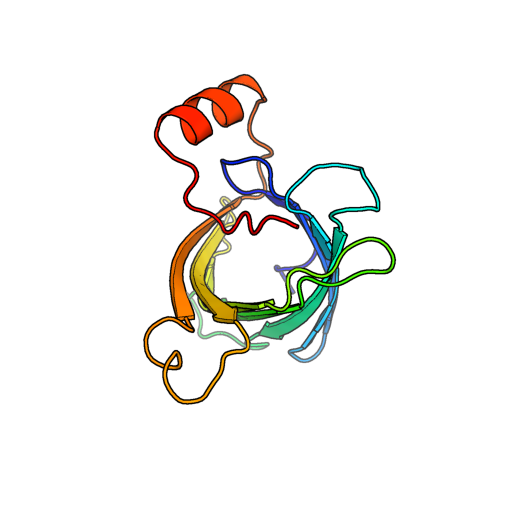19 ? 19.38251 -20.67700 -16.43366 1.000 22.38351 119 HIS A N 1
ATOM 529 C CA . HIS A 1 119 ? 18.65834 -21.84545 -15.92426 1.000 22.98463 119 HIS A CA 1
ATOM 530 C C . HIS A 1 119 ? 19.29831 -22.40080 -14.65152 1.000 22.09019 119 HIS A C 1
ATOM 531 O O . HIS A 1 119 ? 19.27218 -23.60923 -14.40363 1.000 22.84795 119 HIS A O 1
ATOM 538 N N . SER A 1 120 ? 19.86831 -21.51531 -13.83067 1.000 17.49601 120 SER A N 1
ATOM 539 C CA . SER A 1 120 ? 20.50429 -21.92316 -12.58556 1.000 21.65978 120 SER A CA 1
ATOM 540 C C . SER A 1 120 ? 20.14214 -20.94906 -11.47027 1.000 20.68009 120 SER A C 1
ATOM 541 O O . SER A 1 120 ? 19.78678 -19.79264 -11.71869 1.000 18.10705 120 SER A O 1
ATOM 544 N N . VAL A 1 121 ? 20.22607 -21.44271 -10.23313 1.000 18.45497 121 VAL A N 1
ATOM 545 C CA . VAL A 1 121 ? 19.95573 -20.66729 -9.02571 1.000 16.62722 121 VAL A CA 1
ATOM 546 C C . VAL A 1 121 ? 21.04828 -20.97252 -8.00823 1.000 22.35377 121 VAL A C 1
ATOM 547 O O . VAL A 1 121 ? 21.36805 -22.14260 -7.76410 1.000 17.51664 121 VAL A O 1
ATOM 551 N N . ALA A 1 122 ? 21.61783 -19.92595 -7.40770 1.000 15.70145 122 ALA A N 1
ATOM 552 C CA . ALA A 1 122 ? 22.68240 -20.08784 -6.42828 1.000 16.56726 122 ALA A CA 1
ATOM 553 C C . ALA A 1 122 ? 22.20187 -19.70627 -5.03321 1.000 18.33685 122 ALA A C 1
ATOM 554 O O . ALA A 1 122 ? 21.34354 -18.83576 -4.86911 1.000 16.50984 122 ALA A O 1
ATOM 556 N N . THR A 1 123 ? 22.76934 -20.37607 -4.02700 1.000 18.60491 123 THR A N 1
ATOM 557 C CA . THR A 1 123 ? 22.57376 -20.04676 -2.62021 1.000 19.54329 123 THR A CA 1
ATOM 558 C C . THR A 1 123 ? 23.93299 -19.87734 -1.95346 1.000 19.37808 123 THR A C 1
ATOM 559 O O . THR A 1 123 ? 24.87380 -20.61450 -2.25978 1.000 22.20063 123 THR A O 1
ATOM 563 N N . TRP A 1 124 ? 24.02770 -18.91120 -1.03878 1.000 19.66433 124 TRP A N 1
ATOM 564 C CA . TRP A 1 124 ? 25.23195 -18.64705 -0.25830 1.000 13.52261 124 TRP A CA 1
ATOM 565 C C . TRP A 1 124 ? 24.92927 -18.84593 1.22176 1.000 17.41354 124 TRP A C 1
ATOM 566 O O . TRP A 1 124 ? 23.88215 -18.41162 1.70943 1.000 17.09814 124 TRP A O 1
ATOM 577 N N . SER A 1 125 ? 25.85908 -19.46626 1.94641 1.000 17.96848 125 SER A N 1
ATOM 578 C CA . SER A 1 125 ? 25.65608 -19.77536 3.35941 1.000 18.59413 125 SER A CA 1
ATOM 579 C C . SER A 1 125 ? 26.93095 -19.4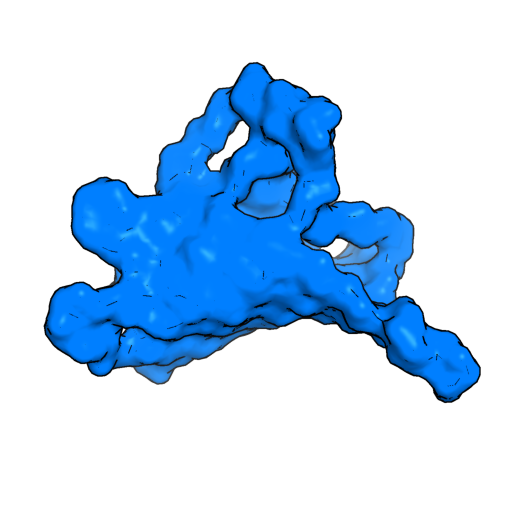9662 4.14299 1.000 17.95119 125 SER A C 1
ATOM 580 O O . SER A 1 125 ? 28.00127 -20.00340 3.79061 1.000 20.37543 125 SER A O 1
ATOM 583 N N . GLY A 1 126 ? 26.81578 -18.71162 5.21230 1.000 14.54763 126 GLY A N 1
ATOM 584 C CA . GLY A 1 126 ? 27.98900 -18.35344 5.99159 1.000 21.64161 126 GLY A CA 1
ATOM 585 C C . GLY A 1 126 ? 27.72553 -17.39713 7.13944 1.000 23.80589 126 GLY A C 1
ATOM 586 O O . GLY A 1 126 ? 26.75966 -17.57255 7.88861 1.000 20.75971 126 GLY A O 1
ATOM 587 N N . GLN A 1 127 ? 28.57978 -16.38878 7.30642 1.000 18.93567 127 GLN A N 1
ATOM 588 C CA . GLN A 1 127 ? 28.38622 -15.45532 8.40707 1.000 19.81863 127 GLN A CA 1
ATOM 589 C C . GLN A 1 127 ? 29.06388 -14.13216 8.09055 1.000 21.73771 127 GLN A C 1
ATOM 590 O O . GLN A 1 127 ? 30.09242 -14.08600 7.40946 1.000 17.18095 127 GLN A O 1
ATOM 596 N N . TYR A 1 128 ? 28.46408 -13.06226 8.60054 1.000 19.82571 128 TYR A N 1
ATOM 597 C CA . TYR A 1 128 ? 29.02682 -11.72393 8.54999 1.000 19.61230 128 TYR A CA 1
ATOM 598 C C . TYR A 1 128 ? 29.80388 -11.47599 9.83481 1.000 22.50962 128 TYR A C 1
ATOM 599 O O . TYR A 1 128 ? 29.32999 -11.79939 10.92878 1.000 23.23967 128 TYR A O 1
ATOM 608 N N . VAL A 1 129 ? 31.00524 -10.91969 9.69939 1.000 18.16996 129 VAL A N 1
ATOM 609 C CA . VAL A 1 129 ? 31.89458 -10.67809 10.83054 1.000 22.74922 129 VAL A CA 1
ATOM 610 C C . VAL A 1 129 ? 32.16205 -9.18247 10.90147 1.000 33.26946 129 VAL A C 1
ATOM 611 O O . VAL A 1 129 ? 32.74586 -8.60473 9.97474 1.000 26.98072 129 VAL A O 1
ATOM 615 N N . GLY A 1 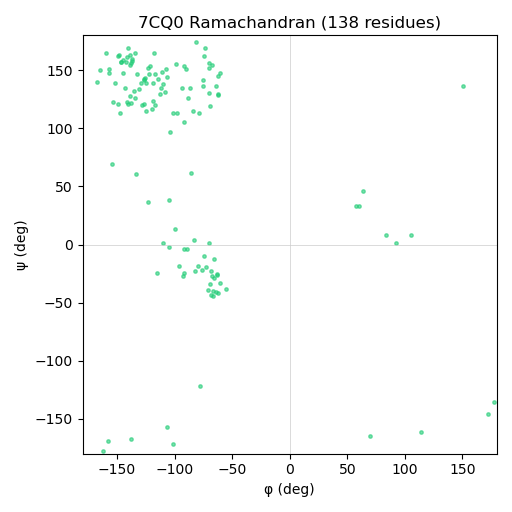130 ? 31.72804 -8.55869 11.99457 1.000 34.14427 130 GLY A N 1
ATOM 616 C CA . GLY A 1 130 ? 31.86909 -7.12865 12.17329 1.000 40.53094 130 GLY A CA 1
ATOM 617 C C . GLY A 1 130 ? 33.25926 -6.68095 12.57508 1.000 50.12316 130 GLY A C 1
ATOM 618 O O . GLY A 1 130 ? 34.23354 -6.93976 11.86214 1.000 53.65760 130 GLY A O 1
ATOM 619 N N . GLY A 1 131 ? 33.36695 -6.01228 13.72194 1.000 57.43733 131 GLY A N 1
ATOM 620 C CA . GLY A 1 131 ? 34.62675 -5.37948 14.04636 1.000 56.79796 131 GLY A CA 1
ATOM 621 C C . GLY A 1 131 ? 34.86213 -4.20249 13.11160 1.000 66.67372 131 GLY A C 1
ATOM 622 O O . GLY A 1 131 ? 33.95404 -3.71676 12.43051 1.000 60.70484 131 GLY A O 1
ATOM 623 N N . SER A 1 132 ? 36.11159 -3.73707 13.08363 1.000 65.04747 132 SER A N 1
ATOM 624 C CA . SER A 1 132 ? 36.46253 -2.66977 12.15408 1.000 85.88249 132 SER A CA 1
ATOM 625 C C . SER A 1 132 ? 36.75993 -3.19528 10.75703 1.000 79.71377 132 SER A C 1
ATOM 626 O O . SER A 1 132 ? 36.64436 -2.43944 9.78534 1.000 83.03435 132 SER A O 1
ATOM 629 N N . GLN A 1 133 ? 37.12752 -4.46795 10.63614 1.000 64.97041 133 GLN A N 1
ATOM 630 C CA . GLN A 1 133 ? 37.33472 -5.11727 9.34501 1.000 59.34736 133 GLN A CA 1
ATOM 631 C C . GLN A 1 133 ? 36.12771 -6.01079 9.07141 1.000 53.29037 133 GLN A C 1
ATOM 632 O O . GLN A 1 133 ? 36.06019 -7.14691 9.54599 1.000 48.54278 133 GLN A O 1
ATOM 638 N N . GLU A 1 134 ? 35.17765 -5.49140 8.29942 1.000 45.92867 134 GLU A N 1
ATOM 639 C CA . GLU A 1 134 ? 33.92540 -6.18799 8.04137 1.000 27.63374 134 GLU A CA 1
ATOM 640 C C . GLU A 1 134 ? 34.06198 -7.14191 6.86477 1.000 29.75660 134 GLU A C 1
ATOM 641 O O . GLU A 1 134 ? 34.58853 -6.77551 5.80927 1.000 22.66476 134 GLU A O 1
ATOM 647 N N . ARG A 1 135 ? 33.54350 -8.35678 7.03971 1.000 21.71648 135 ARG A N 1
ATOM 648 C CA . ARG A 1 135 ? 33.68745 -9.41758 6.05335 1.000 21.94105 135 ARG A CA 1
ATOM 649 C C . ARG A 1 135 ? 32.43740 -10.28852 6.05815 1.000 17.71652 135 ARG A C 1
ATOM 650 O O . ARG A 1 135 ? 31.70186 -10.34732 7.04671 1.000 19.05875 135 ARG A O 1
ATOM 658 N N . ILE A 1 136 ? 32.21209 -10.97877 4.94157 1.000 18.03212 136 ILE A N 1
ATOM 659 C CA . ILE A 1 136 ? 31.26023 -12.08688 4.86990 1.000 20.12852 136 ILE A CA 1
ATOM 660 C C . ILE A 1 136 ? 31.98184 -13.27749 4.24970 1.000 19.56799 136 ILE A C 1
ATOM 661 O O . ILE A 1 136 ? 32.46138 -13.18772 3.11384 1.000 21.86560 136 ILE A O 1
ATOM 666 N N . VAL A 1 137 ? 32.05572 -14.38823 4.98230 1.000 17.95281 137 VAL A N 1
ATOM 667 C CA . VAL A 1 137 ? 32.67233 -15.62056 4.49207 1.000 17.23718 137 VAL A CA 1
ATOM 668 C C . VAL A 1 137 ? 31.56670 -16.63783 4.23080 1.000 23.47915 137 VAL A C 1
ATOM 669 O O . VAL A 1 137 ? 30.68559 -16.83771 5.07720 1.000 17.67277 137 VAL A O 1
ATOM 673 N N . THR A 1 138 ? 31.59482 -17.26135 3.05032 1.000 17.12342 138 THR A N 1
ATOM 674 C CA . THR A 1 138 ? 30.51726 -18.14728 2.62833 1.000 18.89662 138 THR A CA 1
ATOM 675 C C . THR A 1 138 ? 31.06429 -19.36200 1.88887 1.000 21.24335 138 THR A C 1
ATOM 676 O O . THR A 1 138 ? 32.20179 -19.37647 1.41131 1.000 18.41102 138 THR A O 1
ATOM 680 N N . GLN A 1 139 ? 30.21935 -20.38693 1.80872 1.000 17.86501 139 GLN A N 1
ATOM 681 C CA . GLN A 1 139 ? 30.27927 -21.41265 0.77671 1.000 19.76218 139 GLN A CA 1
ATOM 682 C C . GLN A 1 139 ? 29.01269 -21.29299 -0.06398 1.000 21.48932 139 GLN A C 1
ATOM 683 O O . GLN A 1 139 ? 27.93977 -20.98446 0.46568 1.000 20.71648 139 GLN A O 1
ATOM 689 N N . TRP A 1 140 ? 29.12767 -21.50606 -1.37466 1.000 18.98408 140 TRP A N 1
ATOM 690 C CA . TRP A 1 140 ? 27.98059 -21.36697 -2.26489 1.000 21.03279 140 TRP A CA 1
ATOM 691 C C . TRP A 1 140 ? 27.70454 -22.66306 -3.01677 1.000 22.24236 140 TRP A C 1
ATOM 692 O O . TRP A 1 140 ? 28.60376 -23.48112 -3.23927 1.000 21.15855 140 TRP A O 1
ATOM 703 N N . LEU A 1 141 ? 26.44003 -22.83272 -3.40465 1.000 16.54154 141 LEU A N 1
ATOM 704 C CA . LEU A 1 141 ? 25.98809 -23.91800 -4.26202 1.000 17.09431 141 LEU A CA 1
ATOM 705 C C . LEU A 1 141 ? 25.26265 -23.32684 -5.46206 1.000 16.66997 141 LEU A C 1
ATOM 706 O O . LEU A 1 141 ? 24.49102 -22.37610 -5.31789 1.000 23.95709 141 LEU A O 1
ATOM 711 N N . LEU A 1 142 ? 25.51033 -23.88842 -6.64584 1.000 16.89437 142 LEU A N 1
ATOM 712 C CA . LEU A 1 142 ? 24.84691 -23.46794 -7.87927 1.000 16.86480 142 LEU A CA 1
ATOM 713 C C . LEU A 1 142 ? 24.18428 -24.68579 -8.51200 1.000 20.09548 142 LEU A C 1
ATOM 714 O O . LEU A 1 142 ? 24.87434 -25.61207 -8.94771 1.000 19.27168 142 LEU A O 1
ATOM 719 N N . SER A 1 143 ? 22.85424 -24.68123 -8.57980 1.000 19.45203 143 SER A N 1
ATOM 720 C CA . SER A 1 143 ? 22.08434 -25.83006 -9.04411 1.000 22.09065 143 SER A CA 1
ATOM 721 C C . SER A 1 143 ? 21.42545 -25.52428 -10.38465 1.000 26.09861 143 SER A C 1
ATOM 722 O O . SER A 1 143 ? 20.83219 -24.45465 -10.55579 1.000 22.56393 143 SER A O 1
ATOM 725 N N . TYR A 1 144 ? 21.51584 -26.47424 -11.31971 1.000 20.05947 144 TYR A N 1
ATOM 726 C CA . TYR A 1 144 ? 20.90601 -26.37992 -12.64139 1.000 21.74255 144 TYR A CA 1
ATOM 727 C C . TYR A 1 144 ? 19.71234 -27.32267 -12.74578 1.000 28.94385 144 TYR A C 1
ATOM 728 O O . TYR A 1 144 ? 19.67631 -28.37921 -12.10710 1.000 20.33993 144 TYR A O 1
ATOM 737 N N . GLY A 1 145 ? 18.74082 -26.94290 -13.57568 1.000 22.11204 145 GLY A N 1
ATOM 738 C CA . GLY A 1 145 ? 17.67522 -27.86382 -13.94891 1.000 19.72453 145 GLY A CA 1
ATOM 739 C C . GLY A 1 145 ? 18.19491 -28.88059 -14.94962 1.000 22.67336 145 GLY A C 1
ATOM 740 O O . GLY A 1 145 ? 18.93113 -28.53102 -15.87862 1.000 18.79823 145 GLY A O 1
ATOM 741 N N . THR A 1 146 ? 17.83373 -30.15086 -14.74821 1.000 25.98912 146 THR A N 1
ATOM 742 C CA . THR A 1 146 ? 18.36177 -31.25953 -15.54177 1.000 23.32936 146 THR A CA 1
ATOM 743 C C . THR A 1 146 ? 17.26411 -32.27325 -15.84410 1.000 19.93080 146 THR A C 1
ATOM 744 O O . THR A 1 146 ? 16.16727 -32.23018 -15.27925 1.000 25.54313 146 THR A O 1
ATOM 748 N N . THR A 1 147 ? 17.58458 -33.20749 -16.74415 1.000 16.77307 147 THR A N 1
ATOM 749 C CA . THR A 1 147 ? 16.80907 -34.43024 -16.89470 1.000 23.78330 147 THR A CA 1
ATOM 750 C C . THR A 1 147 ? 17.11258 -35.37518 -15.73400 1.000 25.06915 147 THR A C 1
ATOM 751 O O . THR A 1 147 ? 18.12564 -35.21828 -15.04527 1.000 19.57120 147 THR A O 1
ATOM 755 N N . PRO A 1 148 ? 16.25144 -36.37318 -15.49702 1.000 28.18811 148 PRO A N 1
ATOM 756 C CA . PRO A 1 148 ? 16.52899 -37.31965 -14.40170 1.000 23.70872 148 PRO A CA 1
ATOM 757 C C . PRO A 1 148 ? 17.88579 -37.99885 -14.49810 1.000 22.93373 148 PRO A C 1
ATOM 758 O O . PRO A 1 148 ? 18.54278 -38.19321 -13.46779 1.000 22.75413 148 PRO A O 1
ATOM 762 N N . ALA A 1 149 ? 18.33849 -38.35072 -15.70543 1.000 21.72501 149 ALA A N 1
ATOM 763 C CA . ALA A 1 149 ? 19.63125 -39.01596 -15.84310 1.000 23.64741 149 ALA A CA 1
ATOM 764 C C . ALA A 1 149 ? 20.80516 -38.10513 -15.50100 1.000 25.93580 149 ALA A C 1
ATOM 765 O O . ALA A 1 149 ? 21.87899 -38.60688 -15.14879 1.000 25.32008 149 ALA A O 1
ATOM 767 N N . ASP A 1 150 ? 20.62976 -36.78696 -15.58639 1.000 27.68262 150 ASP A N 1
ATOM 768 C CA . ASP A 1 150 ? 21.71202 -35.83927 -15.35844 1.000 27.09488 150 ASP A CA 1
ATOM 769 C C . ASP A 1 150 ? 21.67531 -35.22281 -13.96468 1.000 23.18821 150 ASP A C 1
ATOM 770 O O . ASP A 1 150 ? 22.36329 -34.22641 -13.72162 1.000 25.92386 150 ASP A O 1
ATOM 775 N N . GLN A 1 151 ? 20.88456 -35.78372 -13.04639 1.000 21.40536 151 GLN A N 1
ATOM 776 C CA . GLN A 1 151 ? 20.73614 -35.16523 -11.73193 1.000 27.63770 151 GLN A CA 1
ATOM 777 C C . GLN A 1 151 ? 22.04454 -35.12096 -10.95338 1.000 24.71242 151 GLN A C 1
ATOM 778 O O . GLN A 1 151 ? 22.21527 -34.23228 -10.11260 1.000 23.96865 151 GLN A O 1
ATOM 784 N N . TRP A 1 152 ? 22.97421 -36.04320 -11.22276 1.000 25.28376 152 TRP A N 1
ATOM 785 C CA . TRP A 1 152 ? 24.24179 -36.05597 -10.49734 1.000 25.42925 152 TRP A CA 1
ATOM 786 C C . TRP A 1 152 ? 25.10420 -34.84317 -10.82869 1.000 26.82701 152 TRP A C 1
ATOM 787 O O . TRP A 1 152 ? 25.93678 -34.43965 -10.00907 1.000 24.24300 152 TRP A O 1
ATOM 798 N N . LYS A 1 153 ? 24.94437 -34.26031 -12.01626 1.000 25.04884 153 LYS A N 1
ATOM 799 C CA . LYS A 1 153 ? 25.71638 -33.07800 -12.40187 1.000 29.48254 153 LYS A CA 1
ATOM 800 C C . LYS A 1 153 ? 24.87253 -31.81058 -12.34112 1.000 30.49099 153 LYS A C 1
ATOM 801 O O . LYS A 1 153 ? 25.00086 -30.91743 -13.18073 1.000 30.77531 153 LYS A O 1
ATOM 807 N N . SER A 1 154 ? 24.00506 -31.70901 -11.33542 1.000 21.86249 154 SER A N 1
ATOM 808 C CA . SER A 1 154 ? 23.11204 -30.56653 -11.20307 1.000 27.93911 154 SER A CA 1
ATOM 809 C C . SER A 1 154 ? 23.67806 -29.45368 -10.32932 1.000 25.79991 154 SER A C 1
ATOM 810 O O . SER A 1 154 ? 23.31849 -28.28726 -10.53965 1.000 20.53605 154 SER A O 1
ATOM 813 N N . THR A 1 155 ? 24.55429 -29.77486 -9.36811 1.000 18.18835 155 THR A N 1
ATOM 814 C CA . THR A 1 155 ? 24.96983 -28.81861 -8.34507 1.000 23.62950 155 THR A CA 1
ATOM 815 C C . THR A 1 155 ? 26.48336 -28.69775 -8.28082 1.000 20.23845 155 THR A C 1
ATOM 816 O O . THR A 1 155 ? 27.17115 -29.68019 -7.98713 1.000 19.43602 155 THR A O 1
ATOM 820 N N . PHE A 1 156 ? 26.98875 -27.48614 -8.50531 1.000 20.01360 156 PHE A N 1
ATOM 821 C CA . PHE A 1 156 ? 28.37839 -27.12776 -8.25982 1.000 18.32669 156 PHE A CA 1
ATOM 822 C C . PHE A 1 156 ? 28.54294 -26.56328 -6.84666 1.000 24.98295 156 PHE A C 1
ATOM 823 O O . PHE A 1 156 ? 27.61450 -25.99264 -6.26878 1.000 23.44903 156 PHE A O 1
ATOM 831 N N . LEU A 1 157 ? 29.75361 -26.70982 -6.30339 1.000 19.27778 157 LEU A N 1
ATOM 832 C CA . LEU A 1 157 ? 30.10207 -26.21238 -4.97656 1.000 20.60518 157 LEU A CA 1
ATOM 833 C C . LEU A 1 157 ? 31.34243 -25.32971 -5.05733 1.000 25.63310 157 LEU A C 1
ATOM 834 O O . LEU A 1 157 ? 32.27251 -25.62748 -5.81348 1.000 23.67605 157 LEU A O 1
ATOM 839 N N . GLY A 1 158 ? 31.35037 -24.24813 -4.27790 1.000 21.85870 158 GLY A N 1
ATOM 840 C CA . GLY A 1 158 ? 32.48649 -23.35276 -4.21118 1.000 19.34349 158 GLY A CA 1
ATOM 841 C C . GLY A 1 158 ? 32.49835 -22.55159 -2.92243 1.000 25.60539 158 GLY A C 1
ATOM 842 O O . GLY A 1 158 ? 31.73696 -22.82687 -1.99136 1.000 16.85852 158 GLY A O 1
ATOM 843 N N . HIS A 1 159 ? 33.38518 -21.54913 -2.88325 1.000 21.17765 159 HIS A N 1
ATOM 844 C CA . HIS A 1 159 ? 33.54906 -20.65870 -1.73605 1.000 22.23766 159 HIS A CA 1
ATOM 845 C C . HIS A 1 159 ? 33.73767 -19.22750 -2.22785 1.000 20.17555 159 HIS A C 1
ATOM 846 O O . HIS A 1 159 ? 34.20071 -18.99661 -3.34611 1.000 19.64918 159 HIS A O 1
ATOM 853 N N . ASP A 1 160 ? 33.37921 -18.25754 -1.38448 1.000 20.36542 160 ASP A N 1
ATOM 854 C CA . ASP A 1 160 ? 33.60136 -16.85620 -1.73202 1.000 19.48709 160 ASP A CA 1
ATOM 855 C C . ASP A 1 160 ? 33.64925 -16.00080 -0.46989 1.000 16.90068 160 ASP A C 1
ATOM 856 O O . ASP A 1 160 ? 33.01984 -16.31835 0.54158 1.000 18.44038 160 ASP A O 1
ATOM 861 N N . GLU A 1 161 ? 34.40464 -14.90665 -0.55106 1.000 15.93492 161 GLU A N 1
ATOM 862 C CA . GLU A 1 161 ? 34.61941 -13.99563 0.56553 1.000 22.51035 161 GLU A CA 1
ATOM 863 C C . GLU A 1 161 ? 34.37064 -12.56630 0.10217 1.000 25.95291 161 GLU A C 1
ATOM 864 O O . GLU A 1 161 ? 34.85159 -12.16298 -0.95942 1.000 21.06675 161 GLU A O 1
ATOM 870 N N . PHE A 1 162 ? 33.62212 -11.80001 0.89668 1.000 23.94529 162 PHE A N 1
ATOM 871 C CA . PHE A 1 162 ? 33.21877 -10.45065 0.52486 1.000 21.96903 162 PHE A CA 1
ATOM 872 C C . PHE A 1 162 ? 33.80933 -9.43464 1.49469 1.000 19.80065 162 PHE A C 1
ATOM 873 O O . PHE A 1 162 ? 33.97934 -9.71065 2.68614 1.000 18.99375 162 PHE A O 1
ATOM 881 N N . THR A 1 163 ? 34.12245 -8.25227 0.96850 1.000 18.50666 163 THR A N 1
ATOM 882 C CA . THR A 1 163 ? 34.75123 -7.19391 1.74478 1.000 16.11690 163 THR A CA 1
ATOM 883 C C . THR A 1 163 ? 34.08781 -5.86306 1.41186 1.000 20.27698 163 THR A C 1
ATOM 884 O O . THR A 1 163 ? 33.43420 -5.71332 0.37588 1.000 24.23105 163 THR A O 1
ATOM 888 N N . ARG A 1 164 ? 34.24683 -4.89419 2.32006 1.000 22.02430 164 ARG A N 1
ATOM 889 C CA . ARG A 1 164 ? 33.82101 -3.52419 2.05289 1.000 21.22206 164 ARG A CA 1
ATOM 890 C C . ARG A 1 164 ? 34.82072 -2.76630 1.19321 1.000 25.22063 164 ARG A C 1
ATOM 891 O O . ARG A 1 164 ? 34.46240 -1.73971 0.60758 1.000 27.72233 164 ARG A O 1
ATOM 899 N N . VAL A 1 165 ? 36.05989 -3.24204 1.11471 1.000 25.79811 165 VAL A N 1
ATOM 900 C CA . VAL A 1 165 ? 37.11058 -2.58412 0.34714 1.000 27.89267 165 VAL A CA 1
ATOM 901 C C . VAL A 1 165 ? 36.97851 -3.03795 -1.10112 1.000 28.83085 165 VAL A C 1
ATOM 902 O O . VAL A 1 165 ? 37.15829 -4.21944 -1.40749 1.000 31.44135 165 VAL A O 1
ATOM 906 N N . LYS A 1 166 ? 36.66453 -2.10839 -1.99254 1.000 30.09197 166 LYS A N 1
ATOM 907 C CA . LYS A 1 166 ? 36.61934 -2.44149 -3.41109 1.000 28.79303 166 LYS A CA 1
ATOM 908 C C . LYS A 1 166 ? 38.03263 -2.71408 -3.90934 1.000 37.71230 166 LYS A C 1
ATOM 909 O O . LYS A 1 166 ? 38.88917 -1.82395 -3.82633 1.000 30.30415 166 LYS A O 1
ATOM 915 N N . PRO A 1 167 ? 38.32768 -3.90947 -4.41478 1.000 34.88799 167 PRO A N 1
ATOM 916 C CA . PRO A 1 167 ? 39.68461 -4.19044 -4.89200 1.000 35.44613 167 PRO A CA 1
ATOM 917 C C . PRO A 1 167 ? 40.01874 -3.37338 -6.13133 1.000 37.69323 167 PRO A C 1
ATOM 918 O O . PRO A 1 167 ? 39.14430 -2.94439 -6.88820 1.000 27.49700 167 PRO A O 1
ATOM 922 N N . SER A 1 168 ? 41.31586 -3.14766 -6.32255 1.000 40.86468 168 SER A N 1
ATOM 923 C CA . SER A 1 168 ? 41.77577 -2.45920 -7.51729 1.000 36.18704 168 SER A CA 1
ATOM 924 C C . SER A 1 168 ? 41.59405 -3.34943 -8.74451 1.000 38.52625 168 SER A C 1
ATOM 925 O O . SER A 1 168 ? 41.52711 -4.57809 -8.65231 1.000 36.06290 168 SER A O 1
ATOM 928 N N . ALA A 1 169 ? 41.50221 -2.70695 -9.91128 1.000 40.25509 169 ALA A N 1
ATOM 929 C CA . ALA A 1 169 ? 41.40682 -3.46083 -11.15686 1.000 36.36780 169 ALA A CA 1
ATOM 930 C C . ALA A 1 169 ? 42.63257 -4.33808 -11.36858 1.000 40.18839 169 ALA A C 1
ATOM 931 O O . ALA A 1 169 ? 42.52651 -5.43104 -11.94033 1.000 38.70776 169 ALA A O 1
ATOM 933 N N . ALA A 1 170 ? 43.80061 -3.87844 -10.91412 1.000 38.70252 170 ALA A N 1
ATOM 934 C CA . ALA A 1 170 ? 44.99905 -4.70819 -10.97632 1.000 41.88426 170 ALA A CA 1
ATOM 935 C C . ALA A 1 170 ? 44.85450 -5.94551 -10.10111 1.000 39.81867 170 ALA A C 1
ATOM 936 O O . ALA A 1 170 ? 45.25952 -7.04583 -10.49487 1.000 38.34051 170 ALA A O 1
ATOM 938 N N . ASP A 1 171 ? 44.27686 -5.78648 -8.90803 1.000 40.57079 171 ASP A N 1
ATOM 939 C CA . ASP A 1 171 ? 44.07232 -6.93729 -8.03588 1.000 42.80927 171 ASP A CA 1
ATOM 940 C C . ASP A 1 171 ? 43.02217 -7.88583 -8.59753 1.000 37.97536 171 ASP A C 1
ATOM 941 O O . ASP A 1 171 ? 43.13100 -9.10380 -8.41525 1.000 33.22607 171 ASP A O 1
ATOM 946 N N . VAL A 1 172 ? 42.00732 -7.35372 -9.28255 1.000 30.40345 172 VAL A N 1
ATOM 947 C CA . VAL A 1 172 ? 40.98511 -8.21199 -9.87347 1.000 31.72096 172 VAL A CA 1
ATOM 948 C C . VAL A 1 172 ? 41.58234 -9.05950 -10.98794 1.000 29.49463 172 VAL A C 1
ATOM 949 O O . VAL A 1 172 ? 41.26406 -10.24693 -11.12277 1.000 25.79821 172 VAL A O 1
ATOM 953 N N . GLU A 1 173 ? 42.47209 -8.47082 -11.79063 1.000 30.24228 173 GLU A N 1
ATOM 954 C CA . GLU A 1 173 ? 43.07971 -9.20751 -12.89481 1.000 32.92008 173 GLU A CA 1
ATOM 955 C C . GLU A 1 173 ? 44.02217 -10.29862 -12.39513 1.000 28.91610 173 GLU A C 1
ATOM 956 O O . GLU A 1 173 ? 44.01337 -11.41779 -12.92197 1.000 29.31351 173 GLU A O 1
ATOM 962 N N . LYS A 1 174 ? 44.85445 -9.99449 -11.39407 1.000 25.74414 174 LYS A N 1
ATOM 963 C CA . LYS A 1 174 ? 45.73356 -11.02363 -10.84374 1.000 33.04589 174 LYS A CA 1
ATOM 964 C C . LYS A 1 174 ? 44.92689 -12.15844 -10.22657 1.000 34.43863 174 LYS A C 1
ATOM 965 O O . LYS A 1 174 ? 45.25753 -13.33786 -10.40673 1.000 31.21677 174 LYS A O 1
ATOM 971 N N . ALA A 1 175 ? 43.85486 -11.81994 -9.50556 1.000 25.75601 175 ALA A N 1
ATOM 972 C CA . ALA A 1 175 ? 43.03889 -12.84442 -8.86037 1.000 32.43363 175 ALA A CA 1
ATOM 973 C C . ALA A 1 175 ? 42.32825 -13.71809 -9.88683 1.000 32.02416 175 ALA A C 1
ATOM 974 O O . ALA A 1 175 ? 42.29955 -14.94679 -9.75025 1.000 31.59658 175 ALA A O 1
ATOM 976 N N . ARG A 1 176 ? 41.74593 -13.10465 -10.92058 1.000 36.03868 176 ARG A N 1
ATOM 977 C CA . ARG A 1 176 ? 41.07089 -13.88598 -11.95201 1.000 37.02636 176 ARG A CA 1
ATOM 978 C C . ARG A 1 176 ? 42.05372 -14.74326 -12.73606 1.000 35.82510 176 ARG A C 1
ATOM 979 O O . ARG A 1 176 ? 41.68284 -15.81461 -13.23170 1.000 26.47812 176 ARG A O 1
ATOM 987 N N . GLN A 1 177 ? 43.30672 -14.29738 -12.85401 1.000 31.55399 177 GLN A N 1
ATOM 988 C CA . GLN A 1 177 ? 44.29140 -15.08908 -13.58031 1.000 36.35097 177 GLN A CA 1
ATOM 989 C C . GLN A 1 177 ? 44.68423 -16.33797 -12.80490 1.000 32.27410 177 GLN A C 1
ATOM 990 O O . GLN A 1 177 ? 44.86951 -17.40189 -13.40394 1.000 34.49549 177 GLN A O 1
ATOM 996 N N . LEU A 1 178 ? 44.82026 -16.23270 -11.48060 1.000 31.21505 178 LEU A N 1
ATOM 997 C CA . LEU A 1 178 ? 45.01514 -17.42367 -10.66197 1.000 27.05667 178 LEU A CA 1
ATOM 998 C C . LEU A 1 178 ? 43.81333 -18.35864 -10.72282 1.000 33.54218 178 LEU A C 1
ATOM 999 O O . LEU A 1 178 ? 43.96533 -19.56394 -10.49687 1.000 24.87702 178 LEU A O 1
ATOM 1004 N N . GLY A 1 179 ? 42.62802 -17.83239 -11.02099 1.000 34.88576 179 GLY A N 1
ATOM 1005 C CA . GLY A 1 179 ? 41.44100 -18.65362 -11.12637 1.000 29.23977 179 GLY A CA 1
ATOM 1006 C C . GLY A 1 179 ? 40.17208 -17.91615 -10.76026 1.000 30.83174 179 GLY A C 1
ATOM 1007 O O . GLY A 1 179 ? 40.12966 -17.17712 -9.76886 1.000 27.94189 179 GLY A O 1
ATOM 1008 N N . VAL A 1 180 ? 39.12731 -18.10161 -11.55817 1.000 24.45394 180 VAL A N 1
ATOM 1009 C CA . VAL A 1 180 ? 37.82564 -17.51495 -11.26402 1.000 28.36451 180 VAL A CA 1
ATOM 1010 C C . VAL A 1 180 ? 37.03768 -18.53921 -10.45506 1.000 30.51979 180 VAL A C 1
ATOM 1011 O O . VAL A 1 180 ? 36.56262 -19.54527 -10.99313 1.000 24.90074 180 VAL A O 1
ATOM 1015 N N . THR A 1 181 ? 36.91013 -18.28220 -9.15232 1.000 26.88037 181 THR A N 1
ATOM 1016 C CA . THR A 1 181 ? 36.34726 -19.23321 -8.20370 1.000 30.96818 181 THR A CA 1
ATOM 1017 C C . THR A 1 181 ? 34.93061 -18.88271 -7.76736 1.000 32.18496 181 THR A C 1
ATOM 1018 O O . THR A 1 181 ? 34.34266 -19.62091 -6.97303 1.000 27.69424 181 THR A O 1
ATOM 1022 N N . SER A 1 182 ? 34.38392 -17.77068 -8.23832 1.000 27.71774 182 SER A N 1
ATOM 1023 C CA . SER A 1 182 ? 32.98140 -17.43308 -8.04786 1.000 30.25120 182 SER A CA 1
ATOM 1024 C C . SER A 1 182 ? 32.20080 -17.80828 -9.30092 1.000 35.92605 182 SER A C 1
ATOM 1025 O O . SER A 1 182 ? 32.76181 -17.90638 -10.39678 1.000 32.43449 182 SER A O 1
ATOM 1028 N N . ALA A 1 183 ? 30.89930 -18.05084 -9.11854 1.000 40.84457 183 ALA A N 1
ATOM 1029 C CA . ALA A 1 183 ? 30.06600 -18.54088 -10.21261 1.000 40.82104 183 ALA A CA 1
ATOM 1030 C C . ALA A 1 183 ? 30.01502 -17.54487 -11.35310 1.000 45.61456 183 ALA A C 1
ATOM 1031 O O . ALA A 1 183 ? 29.74566 -16.36055 -11.14575 1.000 49.44962 183 ALA A O 1
ATOM 1033 N N . ASN A 1 184 ? 30.29807 -18.04343 -12.55562 1.000 42.89440 184 ASN A N 1
ATOM 1034 C CA . ASN A 1 184 ? 30.26204 -17.23739 -13.77577 1.000 48.50468 184 ASN A CA 1
ATOM 1035 C C . ASN A 1 184 ? 29.51513 -17.99826 -14.86170 1.000 49.23215 184 ASN A C 1
ATOM 1036 O O . ASN A 1 184 ? 30.08682 -18.32172 -15.91436 1.000 52.36125 184 ASN A O 1
ATOM 1041 N N . PRO A 1 185 ? 28.23858 -18.32529 -14.64650 1.000 46.34986 185 PRO A N 1
ATOM 1042 C CA . PRO A 1 185 ? 27.52649 -19.17563 -15.59299 1.000 50.97291 185 PRO A CA 1
ATOM 1043 C C . PRO A 1 185 ? 27.26241 -18.45714 -16.90210 1.000 52.95156 185 PRO A C 1
ATOM 1044 O O . PRO A 1 185 ? 26.78284 -17.31832 -16.90803 1.000 49.89049 185 PRO A O 1
ATOM 1048 N N . PRO A 1 186 ? 27.59274 -19.07160 -18.03070 1.000 67.92073 186 PRO A N 1
ATOM 1049 C CA . PRO A 1 186 ? 27.41673 -18.41682 -19.33004 1.000 67.18531 186 PRO A CA 1
ATOM 1050 C C . PRO A 1 186 ? 25.97206 -18.52946 -19.81070 1.000 66.88516 186 PRO A C 1
ATOM 1051 O O . PRO A 1 186 ? 25.13922 -19.20190 -19.20223 1.000 60.93255 186 PRO A O 1
ATOM 1055 N N . ALA A 1 187 ? 25.70217 -17.85342 -20.92676 1.000 67.62576 187 ALA A N 1
ATOM 1056 C CA . ALA A 1 187 ? 24.43381 -17.91216 -21.66315 1.000 56.37270 187 ALA A CA 1
ATOM 1057 C C . ALA A 1 187 ? 23.19363 -18.06964 -20.78745 1.000 55.53211 187 ALA A C 1
ATOM 1058 O O . ALA A 1 187 ? 22.55232 -19.12316 -20.79315 1.000 65.22044 187 ALA A O 1
#

Solvent-accessible surface area: 8251 Å² total; per-residue (Å²): 112,37,5,87,29,48,0,41,0,82,10,19,4,12,1,41,5,93,157,15,38,140,4,16,11,61,7,34,4,21,19,28,88,71,55,62,73,58,91,18,112,0,79,10,158,25,64,75,82,58,69,152,82,84,21,19,59,15,22,7,51,1,52,4,151,30,100,103,101,42,14,130,5,63,0,59,7,74,26,75,25,46,25,78,130,137,46,96,3,49,7,109,21,84,8,46,61,69,57,83,113,84,49,121,206,112,19,74,117,131,15,84,8,80,1,28,73,114,121,20,58,87,66,70,29,129,145,26,91,146,168,28,67,71,11,14,81,24,108,110